Protein AF-A0A818IJQ5-F1 (afdb_monomer)

Mean predicted aligned error: 7.96 Å

pLDDT: mean 78.51, std 10.55, range [55.19, 90.88]

Structure (mmCIF, N/CA/C/O backbone):
data_AF-A0A818IJQ5-F1
#
_entry.id   AF-A0A818IJQ5-F1
#
loop_
_atom_site.group_PDB
_atom_site.id
_atom_site.type_symbol
_atom_site.label_atom_id
_atom_site.label_alt_id
_atom_site.label_comp_id
_atom_site.label_asym_id
_atom_site.label_entity_id
_atom_site.label_seq_id
_atom_site.pdbx_PDB_ins_code
_atom_site.Cartn_x
_atom_site.Cartn_y
_atom_site.Cartn_z
_atom_site.occupancy
_atom_site.B_iso_or_equiv
_atom_site.auth_seq_id
_atom_site.auth_comp_id
_atom_site.auth_asym_id
_atom_site.auth_atom_id
_atom_site.pdbx_PDB_model_num
ATOM 1 N N . GLU A 1 1 ? -0.524 10.316 14.181 1.00 58.16 1 GLU A N 1
ATOM 2 C CA . GLU A 1 1 ? -0.327 9.677 12.859 1.00 58.16 1 GLU A CA 1
ATOM 3 C C . GLU A 1 1 ? -0.649 10.703 11.785 1.00 58.16 1 GLU A C 1
ATOM 5 O O . GLU A 1 1 ? -1.568 11.483 11.999 1.00 58.16 1 GLU A O 1
ATOM 10 N N . ALA A 1 2 ? 0.117 10.764 10.694 1.00 67.31 2 ALA A N 1
ATOM 11 C CA . ALA A 1 2 ? -0.164 11.695 9.602 1.00 67.31 2 ALA A CA 1
ATOM 12 C C . ALA A 1 2 ? -1.023 10.994 8.540 1.00 67.31 2 ALA A C 1
ATOM 14 O O . ALA A 1 2 ? -0.597 9.985 7.966 1.00 67.31 2 ALA A O 1
ATOM 15 N N . THR A 1 3 ? -2.221 11.523 8.292 1.00 74.44 3 THR A N 1
ATOM 16 C CA . THR A 1 3 ? -3.008 11.195 7.098 1.00 74.44 3 THR A CA 1
ATOM 17 C C . THR A 1 3 ? -2.320 11.827 5.899 1.00 74.44 3 THR A C 1
ATOM 19 O O . THR A 1 3 ? -2.034 13.022 5.923 1.00 74.44 3 THR A O 1
ATOM 22 N N . ILE A 1 4 ? -2.018 11.027 4.879 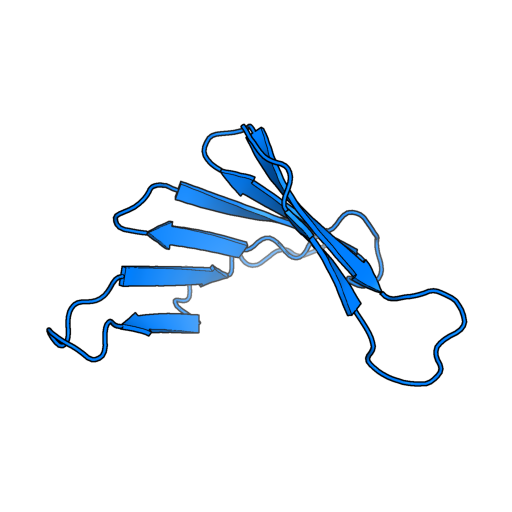1.00 76.38 4 ILE A N 1
ATOM 23 C CA . ILE A 1 4 ? -1.315 11.514 3.686 1.00 76.38 4 ILE A CA 1
ATOM 24 C C . ILE A 1 4 ? -2.262 11.604 2.495 1.00 76.38 4 ILE A C 1
ATOM 26 O O . ILE A 1 4 ? -2.145 12.537 1.710 1.00 76.38 4 ILE A O 1
ATOM 30 N N . LEU A 1 5 ? -3.199 10.661 2.359 1.00 83.94 5 LEU A N 1
ATOM 31 C CA . LEU A 1 5 ? -4.118 10.607 1.223 1.00 83.94 5 LEU A CA 1
ATOM 32 C C . LEU A 1 5 ? -5.506 10.149 1.677 1.00 83.94 5 LEU A C 1
ATOM 34 O O . LEU A 1 5 ? -5.618 9.277 2.540 1.00 83.94 5 LEU A O 1
ATOM 38 N N . SER A 1 6 ? -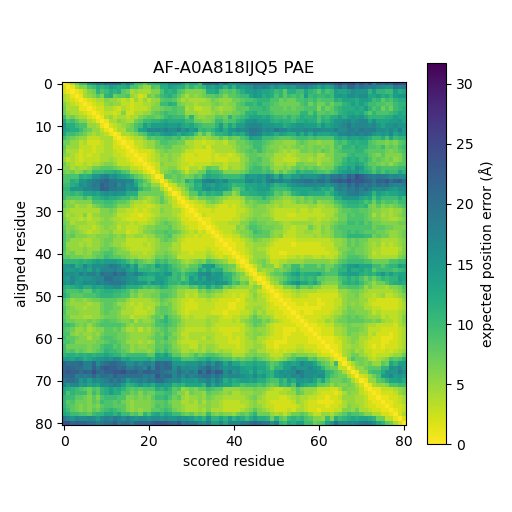6.543 10.713 1.059 1.00 83.56 6 SER A N 1
ATOM 39 C CA . SER A 1 6 ? -7.916 10.202 1.109 1.00 83.56 6 SER A CA 1
ATOM 40 C C . SER A 1 6 ? -8.343 9.808 -0.303 1.00 83.56 6 SER A C 1
ATOM 42 O O . SER A 1 6 ? -8.010 10.491 -1.272 1.00 83.56 6 SER A O 1
ATOM 44 N N . ALA A 1 7 ? -9.039 8.684 -0.425 1.00 84.31 7 ALA A N 1
ATOM 45 C CA . ALA A 1 7 ? -9.667 8.240 -1.661 1.00 84.31 7 ALA A CA 1
ATOM 46 C C . ALA A 1 7 ? -11.177 8.445 -1.535 1.00 84.31 7 ALA A C 1
ATOM 48 O O . ALA A 1 7 ? -11.766 8.045 -0.530 1.00 84.31 7 ALA A O 1
ATOM 49 N N . ARG A 1 8 ? -11.804 9.044 -2.549 1.00 84.38 8 ARG A N 1
ATOM 50 C CA . ARG A 1 8 ? -13.248 9.314 -2.591 1.00 84.38 8 ARG A CA 1
ATOM 51 C C . ARG A 1 8 ? -13.892 8.677 -3.818 1.00 84.38 8 ARG A C 1
ATOM 53 O O . ARG A 1 8 ? -13.220 8.465 -4.823 1.00 84.38 8 ARG A O 1
ATOM 60 N N . SER A 1 9 ? -15.178 8.359 -3.707 1.00 83.25 9 SER A N 1
ATOM 61 C CA . SER A 1 9 ? -16.004 7.907 -4.829 1.00 83.25 9 SER A CA 1
ATOM 62 C C . SER A 1 9 ? -16.531 9.099 -5.621 1.00 83.25 9 SER A C 1
ATOM 64 O O . SER A 1 9 ? -17.047 10.037 -5.015 1.00 83.25 9 SER A O 1
ATOM 66 N N . ASP A 1 10 ? -16.465 9.025 -6.950 1.00 81.38 10 ASP A N 1
ATOM 67 C CA . ASP A 1 10 ? -16.955 10.071 -7.864 1.00 81.38 10 ASP A CA 1
ATOM 68 C C . ASP A 1 10 ? -18.490 10.215 -7.808 1.00 81.38 10 ASP A C 1
ATOM 70 O O . ASP A 1 10 ? -19.040 11.304 -7.913 1.00 81.38 10 ASP A O 1
ATOM 74 N N . ASP A 1 11 ? -19.188 9.109 -7.539 1.00 81.88 11 ASP A N 1
ATOM 75 C CA . ASP A 1 11 ? -20.654 9.026 -7.580 1.00 81.88 11 ASP A CA 1
ATOM 76 C C . ASP A 1 11 ? -21.354 9.624 -6.341 1.00 81.88 11 ASP A C 1
ATOM 78 O O . ASP A 1 11 ? -22.527 9.979 -6.387 1.00 81.88 11 ASP A O 1
ATOM 82 N N . SER A 1 12 ? -20.666 9.728 -5.196 1.00 75.00 12 SER A N 1
ATOM 83 C CA . SER A 1 12 ? -21.323 10.067 -3.915 1.00 75.00 12 SER A CA 1
ATOM 84 C C . SER A 1 12 ? -20.536 10.994 -2.981 1.00 75.00 12 SER A C 1
ATOM 86 O O . SER A 1 12 ? -20.937 11.146 -1.829 1.00 75.00 12 SER A O 1
ATOM 88 N N . ASP A 1 13 ? -19.408 11.569 -3.427 1.00 79.38 13 ASP A N 1
ATOM 89 C CA . ASP A 1 13 ? -18.429 12.316 -2.597 1.00 79.38 13 ASP A CA 1
ATOM 90 C C . ASP A 1 13 ? -18.115 11.620 -1.254 1.00 79.38 13 ASP A C 1
ATOM 92 O O . ASP A 1 13 ? -17.788 12.224 -0.231 1.00 79.38 13 ASP A O 1
ATOM 96 N N . ARG A 1 14 ? -18.243 10.291 -1.241 1.00 83.94 14 ARG A N 1
ATOM 97 C CA . ARG A 1 14 ? -18.049 9.473 -0.054 1.00 83.94 14 ARG A CA 1
ATOM 98 C C . ARG A 1 14 ? -16.591 9.063 0.028 1.00 83.94 14 ARG A C 1
ATOM 100 O O . ARG A 1 14 ? -16.042 8.502 -0.921 1.00 83.94 14 ARG A O 1
ATOM 107 N N . GLU A 1 15 ? -15.980 9.285 1.185 1.00 83.50 15 GLU A N 1
ATOM 108 C CA . GLU A 1 15 ? -14.638 8.789 1.479 1.00 83.50 15 GLU A CA 1
ATOM 109 C C . GLU A 1 15 ? -14.636 7.253 1.544 1.00 83.50 15 GLU A C 1
ATOM 111 O O . GLU A 1 15 ? -15.396 6.629 2.289 1.00 83.50 15 GLU A O 1
ATOM 116 N N . LEU A 1 16 ? -13.799 6.643 0.707 1.00 86.62 16 LEU A N 1
ATOM 117 C CA . LEU A 1 16 ? -13.674 5.197 0.537 1.00 86.62 16 LEU A CA 1
ATOM 118 C C . LEU A 1 16 ? -12.494 4.627 1.317 1.00 86.62 16 LEU A C 1
ATOM 120 O O . LEU A 1 16 ? -12.568 3.490 1.795 1.00 86.62 16 LEU A O 1
ATOM 124 N N . ALA A 1 17 ? -11.397 5.381 1.412 1.00 85.81 17 ALA A N 1
ATOM 125 C CA . ALA A 1 17 ? -10.200 4.948 2.114 1.00 85.81 17 ALA A CA 1
ATOM 126 C C . ALA A 1 17 ? -9.337 6.121 2.589 1.00 85.81 17 ALA A C 1
ATOM 128 O O . ALA A 1 17 ? -9.234 7.143 1.915 1.00 85.81 17 ALA A O 1
ATOM 129 N N . VAL A 1 18 ? -8.652 5.921 3.711 1.00 87.25 18 VAL A N 1
ATOM 130 C CA . VAL A 1 18 ? -7.700 6.858 4.307 1.00 87.25 18 VAL A CA 1
ATOM 131 C C . VAL A 1 18 ? -6.350 6.176 4.418 1.00 87.25 18 VAL A C 1
ATOM 133 O O . VAL A 1 18 ? -6.219 5.149 5.080 1.00 87.25 18 VAL A O 1
ATOM 136 N N . VAL A 1 19 ? -5.326 6.763 3.806 1.00 86.06 19 VAL A N 1
ATOM 137 C CA . VAL A 1 19 ? -3.948 6.278 3.889 1.00 86.06 19 VAL A CA 1
ATOM 138 C C . VAL A 1 19 ? -3.202 7.059 4.962 1.00 86.06 19 VAL A C 1
ATOM 140 O O . VAL A 1 19 ? -2.996 8.273 4.861 1.00 86.06 19 VAL A O 1
ATOM 143 N N . LYS A 1 20 ? -2.742 6.340 5.982 1.00 86.00 20 LYS A N 1
ATOM 144 C CA . LYS A 1 20 ? -1.942 6.862 7.088 1.00 86.00 20 LYS A CA 1
ATOM 145 C C . LYS A 1 20 ? -0.532 6.299 7.001 1.00 86.00 20 LYS A C 1
ATOM 147 O O . LYS A 1 20 ? -0.327 5.086 6.923 1.00 86.00 20 LYS A O 1
ATOM 152 N N . LYS A 1 21 ? 0.467 7.178 7.065 1.00 77.81 21 LYS A N 1
ATOM 153 C CA . LYS A 1 21 ? 1.866 6.755 7.184 1.00 77.81 21 LYS A CA 1
ATOM 154 C C . LYS A 1 21 ? 2.216 6.620 8.654 1.00 77.81 21 LYS A C 1
ATOM 156 O O . LYS A 1 21 ? 2.152 7.595 9.408 1.00 77.81 21 LYS A O 1
ATOM 161 N N . LYS A 1 22 ? 2.638 5.423 9.058 1.00 74.06 22 LYS A N 1
ATOM 162 C CA . LYS A 1 22 ? 3.316 5.246 10.341 1.00 74.06 22 LYS A CA 1
ATOM 163 C C . LYS A 1 22 ? 4.772 5.610 10.138 1.00 74.06 22 LYS A C 1
ATOM 165 O O . LYS A 1 22 ? 5.406 5.043 9.259 1.00 74.06 22 LYS A O 1
ATOM 170 N N . PH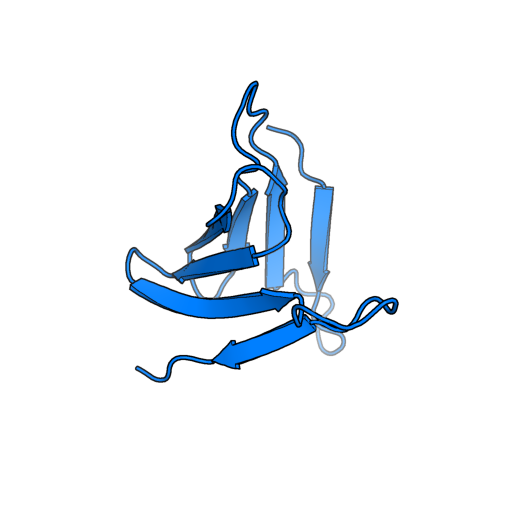E A 1 23 ? 5.279 6.572 10.910 1.00 60.44 23 PHE A N 1
ATOM 171 C CA . PHE A 1 23 ? 6.691 6.954 10.890 1.00 60.44 23 PHE A CA 1
ATOM 172 C C . PHE A 1 23 ? 7.553 5.742 11.221 1.00 60.44 23 PHE A C 1
ATOM 174 O O . PHE A 1 23 ? 7.493 5.258 12.353 1.00 60.44 23 PHE A O 1
ATOM 181 N N . PRO A 1 24 ? 8.370 5.261 10.278 1.00 57.31 24 PRO A N 1
ATOM 182 C CA . PRO A 1 24 ? 9.212 4.132 10.562 1.00 57.31 24 PRO A CA 1
ATOM 183 C C . PRO A 1 24 ? 10.661 4.544 10.380 1.00 57.31 24 PRO A C 1
ATOM 185 O O . PRO A 1 24 ? 11.112 4.820 9.273 1.00 57.31 24 PRO A O 1
ATOM 188 N N . PHE A 1 25 ? 11.414 4.547 11.469 1.00 55.19 25 PHE A N 1
ATOM 189 C CA . PHE A 1 25 ? 12.845 4.832 11.410 1.00 55.19 25 PHE A CA 1
ATOM 190 C C . PHE A 1 25 ? 13.634 3.817 10.551 1.00 55.19 25 PHE A C 1
ATOM 192 O O . PHE A 1 25 ? 14.810 4.046 10.309 1.00 55.19 25 PHE A O 1
ATOM 199 N N . LEU A 1 26 ? 13.008 2.731 10.058 1.00 57.00 26 LEU A N 1
ATOM 200 C CA . LEU A 1 26 ? 13.678 1.720 9.226 1.00 57.00 26 LEU A CA 1
ATOM 201 C C . LEU A 1 26 ? 12.802 0.976 8.184 1.00 57.00 26 LEU A C 1
ATOM 203 O O . LEU A 1 26 ? 13.349 0.438 7.229 1.00 57.00 26 LEU A O 1
ATOM 207 N N . HIS A 1 27 ? 11.465 0.940 8.307 1.00 63.53 27 HIS A N 1
ATOM 208 C CA . HIS A 1 27 ? 10.591 0.154 7.407 1.00 63.53 27 HIS A CA 1
ATOM 209 C C . HIS A 1 27 ? 9.328 0.905 6.994 1.00 63.53 27 HIS A C 1
ATOM 211 O O . HIS A 1 27 ? 8.411 1.027 7.798 1.00 63.53 27 HIS A O 1
ATOM 217 N N . GLN A 1 28 ? 9.235 1.373 5.749 1.00 67.88 28 GLN A N 1
ATOM 218 C CA . GL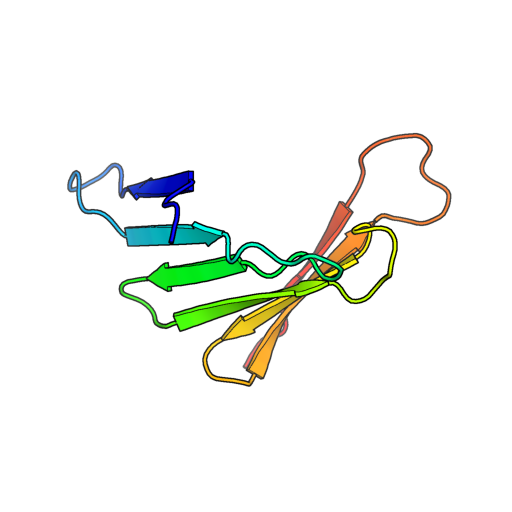N A 1 28 ? 8.039 2.062 5.252 1.00 67.88 28 GLN A CA 1
ATOM 219 C C . GLN A 1 28 ? 6.783 1.192 5.447 1.00 67.88 28 GLN A C 1
ATOM 221 O O . GLN A 1 28 ? 6.595 0.198 4.752 1.00 67.88 28 GLN A O 1
ATOM 226 N N . LYS A 1 29 ? 5.949 1.559 6.428 1.00 75.69 29 LYS A N 1
ATOM 227 C CA . LYS A 1 29 ? 4.670 0.915 6.735 1.00 75.69 29 LYS A CA 1
ATOM 228 C C . LYS A 1 29 ? 3.552 1.926 6.542 1.00 75.69 29 LYS A C 1
ATOM 230 O O . LYS A 1 29 ? 3.575 3.013 7.130 1.00 75.69 29 LYS A O 1
ATOM 235 N N . PHE A 1 30 ? 2.569 1.548 5.738 1.00 82.69 30 PHE A N 1
ATOM 236 C CA . PHE A 1 30 ? 1.367 2.341 5.517 1.00 82.69 30 PHE A CA 1
ATOM 237 C C . PHE A 1 30 ? 0.158 1.541 5.970 1.00 82.69 30 PHE A C 1
ATOM 239 O O . PHE A 1 30 ? 0.047 0.358 5.660 1.00 82.69 30 PHE A O 1
ATOM 246 N N . ASN A 1 31 ? -0.739 2.201 6.690 1.00 85.62 31 ASN A N 1
ATOM 247 C CA . ASN A 1 31 ? -2.034 1.649 7.046 1.00 85.62 31 ASN A CA 1
ATOM 248 C C . ASN A 1 31 ? -3.087 2.337 6.187 1.00 85.62 31 ASN A C 1
ATOM 250 O O . ASN A 1 31 ? -3.070 3.560 6.045 1.00 85.62 31 ASN A O 1
ATOM 254 N N . ILE A 1 32 ? -3.984 1.551 5.612 1.00 87.50 32 ILE A N 1
ATOM 255 C CA . ILE A 1 32 ? -5.087 2.030 4.793 1.00 87.50 32 ILE A CA 1
ATOM 256 C C . ILE A 1 32 ? -6.368 1.574 5.476 1.00 87.50 32 ILE A C 1
ATOM 258 O O . ILE A 1 32 ? -6.675 0.382 5.517 1.00 87.50 32 ILE A O 1
ATOM 262 N N . ASP A 1 33 ? -7.107 2.532 6.016 1.00 85.50 33 ASP A N 1
ATOM 263 C CA . ASP A 1 33 ? -8.422 2.287 6.593 1.00 85.50 33 ASP A CA 1
ATOM 264 C C . ASP A 1 33 ? -9.457 2.517 5.497 1.00 85.50 33 ASP A C 1
ATOM 266 O O . ASP A 1 33 ? -9.577 3.630 4.994 1.00 85.50 33 ASP A O 1
ATOM 270 N N . SER A 1 34 ? -10.186 1.479 5.093 1.00 84.88 34 SER A N 1
ATOM 271 C CA . SER A 1 34 ? -11.218 1.580 4.061 1.00 84.88 34 SER A CA 1
ATOM 272 C C . SER A 1 34 ? -12.544 1.018 4.551 1.00 84.88 34 SER A C 1
ATOM 274 O O . SER A 1 34 ? -12.589 0.122 5.393 1.00 84.88 34 SER A O 1
ATOM 276 N N . ILE A 1 35 ? -13.641 1.483 3.949 1.00 85.81 35 ILE A N 1
ATOM 277 C CA . ILE A 1 35 ? -14.973 0.899 4.153 1.00 85.81 35 ILE A CA 1
ATOM 278 C C . ILE A 1 35 ? -15.032 -0.596 3.783 1.00 85.81 35 ILE A C 1
ATOM 280 O O . ILE A 1 35 ? -15.927 -1.303 4.235 1.00 85.81 35 ILE A O 1
ATOM 284 N N . TYR A 1 36 ? -14.074 -1.086 2.988 1.00 83.19 36 TYR A N 1
ATOM 285 C CA . TYR A 1 36 ? -13.961 -2.487 2.565 1.00 83.19 36 TYR A CA 1
ATOM 286 C C . TYR A 1 36 ? -13.028 -3.334 3.448 1.00 83.19 36 TYR A C 1
ATOM 288 O O . TYR A 1 36 ? -12.795 -4.510 3.146 1.00 83.19 36 TYR A O 1
ATOM 296 N N . GLY A 1 37 ? -12.464 -2.744 4.505 1.00 84.44 37 GLY A N 1
ATOM 297 C CA . GLY A 1 37 ? -11.568 -3.397 5.458 1.00 84.44 37 GLY A CA 1
ATOM 298 C C . GLY A 1 37 ? -10.282 -2.614 5.7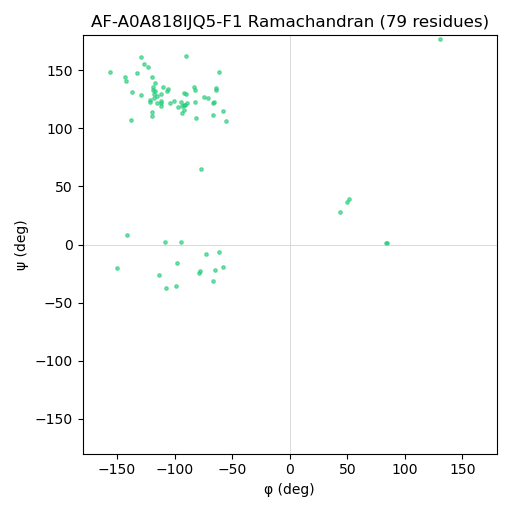19 1.00 84.44 37 GLY A C 1
ATOM 299 O O . GLY A 1 37 ? -10.020 -1.575 5.110 1.00 84.44 37 GLY A O 1
ATOM 300 N N . SER A 1 38 ? -9.466 -3.145 6.627 1.00 86.81 38 SER A N 1
ATOM 301 C CA . SER A 1 38 ? -8.148 -2.598 6.941 1.00 86.81 38 SER A CA 1
ATOM 302 C C . SER A 1 38 ? -7.082 -3.266 6.082 1.00 86.81 38 SER A C 1
ATOM 304 O O . SER A 1 38 ? -7.003 -4.498 6.011 1.00 86.81 38 SER A O 1
ATOM 306 N N . TYR A 1 39 ? -6.241 -2.444 5.463 1.00 88.94 39 TYR A N 1
ATOM 307 C CA . TYR A 1 39 ? -5.104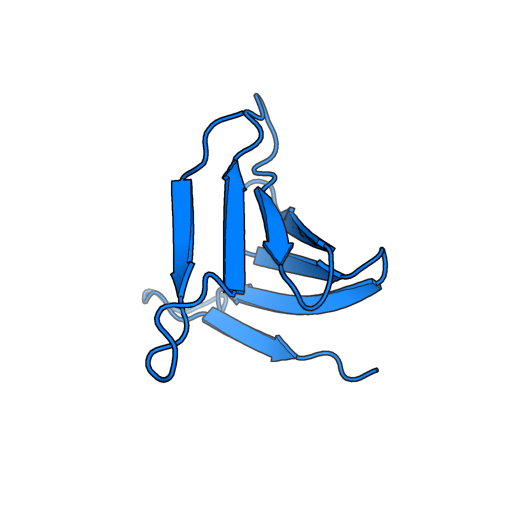 -2.901 4.680 1.00 88.94 39 TYR A CA 1
ATOM 308 C C . TYR A 1 39 ? -3.801 -2.361 5.267 1.00 88.94 39 TYR A C 1
ATOM 310 O O . TYR A 1 39 ? -3.736 -1.225 5.740 1.00 88.94 39 TYR A O 1
ATOM 318 N N . SER A 1 40 ? -2.745 -3.160 5.204 1.00 87.69 40 SER A N 1
ATOM 319 C CA . SER A 1 40 ? -1.380 -2.733 5.491 1.00 87.69 40 SER A CA 1
ATOM 320 C C . SER A 1 40 ? -0.509 -2.923 4.258 1.00 87.69 40 SER A C 1
ATOM 322 O O . SER A 1 40 ? -0.542 -3.964 3.603 1.00 87.69 40 SER A O 1
ATOM 324 N N . LEU A 1 41 ? 0.267 -1.892 3.929 1.00 86.06 41 LEU A N 1
ATOM 325 C CA . LEU A 1 41 ? 1.333 -1.988 2.944 1.00 86.06 41 LEU A CA 1
ATOM 326 C 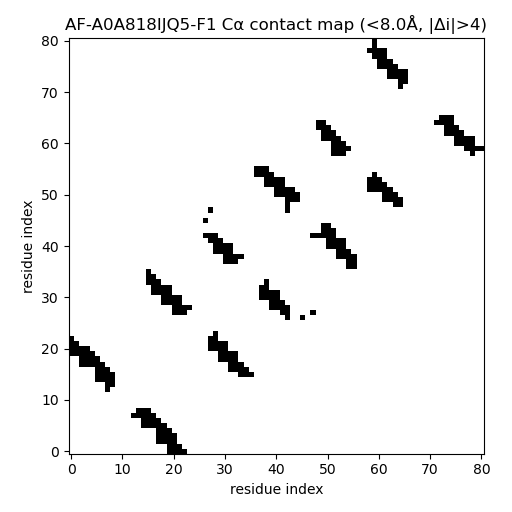C . LEU A 1 41 ? 2.624 -2.351 3.672 1.00 86.06 41 LEU A C 1
ATOM 328 O O . LEU A 1 41 ? 3.098 -1.599 4.533 1.00 86.06 41 LEU A O 1
ATOM 332 N N . GLU A 1 42 ? 3.192 -3.487 3.301 1.00 83.06 42 GLU A N 1
ATOM 333 C CA . GLU A 1 42 ? 4.436 -4.000 3.854 1.00 83.06 42 GLU A CA 1
ATOM 334 C C . GLU A 1 42 ? 5.507 -4.027 2.763 1.00 83.06 42 GLU A C 1
ATOM 336 O O . GLU A 1 42 ? 5.291 -4.552 1.671 1.00 83.06 42 GLU A O 1
ATOM 341 N N . SER A 1 43 ? 6.668 -3.431 3.041 1.00 72.69 43 SER A N 1
ATOM 342 C CA . SER A 1 43 ? 7.815 -3.508 2.133 1.00 72.69 43 SER A CA 1
ATOM 343 C C . SER A 1 43 ? 8.440 -4.896 2.221 1.00 72.69 43 SER A C 1
ATOM 345 O O . SER A 1 43 ? 8.791 -5.343 3.313 1.00 72.69 43 SER A O 1
ATOM 347 N N . LEU A 1 44 ? 8.609 -5.556 1.076 1.00 65.56 44 LEU A N 1
ATOM 348 C CA . LEU A 1 44 ? 9.324 -6.833 0.983 1.00 65.56 44 LEU A CA 1
ATOM 349 C C . LEU A 1 44 ? 10.846 -6.637 0.999 1.00 65.56 44 LEU A C 1
ATOM 351 O O . LEU A 1 44 ? 11.576 -7.555 1.362 1.00 65.56 44 LEU A O 1
ATOM 355 N N . ASP A 1 45 ? 11.334 -5.459 0.595 1.00 66.00 45 ASP A N 1
ATOM 356 C CA . ASP A 1 45 ? 12.762 -5.171 0.473 1.00 66.00 45 ASP A CA 1
ATOM 357 C C . ASP A 1 45 ? 13.196 -3.878 1.187 1.00 66.00 45 ASP A C 1
ATOM 359 O O . ASP A 1 45 ? 12.398 -3.002 1.529 1.00 66.00 45 ASP A O 1
ATOM 363 N N . ILE A 1 46 ? 14.509 -3.780 1.427 1.00 58.72 46 ILE A N 1
ATOM 364 C CA . ILE A 1 46 ? 15.186 -2.658 2.108 1.00 58.72 46 ILE A CA 1
ATOM 365 C C . ILE A 1 46 ? 15.246 -1.409 1.195 1.00 58.72 46 ILE A C 1
ATOM 367 O O . ILE A 1 46 ? 15.602 -0.320 1.634 1.00 58.72 46 ILE A O 1
ATOM 371 N N . GLY A 1 47 ? 14.862 -1.547 -0.081 1.00 63.19 47 GLY A N 1
ATOM 372 C CA . GLY A 1 47 ? 14.900 -0.487 -1.092 1.00 63.19 47 GLY A CA 1
ATOM 373 C C . GLY A 1 47 ? 13.537 0.072 -1.503 1.00 63.19 47 GLY A C 1
ATOM 374 O O . GLY A 1 47 ? 13.507 0.911 -2.400 1.00 63.19 47 GLY A O 1
ATOM 375 N N . ALA A 1 48 ? 12.436 -0.394 -0.903 1.00 64.56 48 ALA A N 1
ATOM 376 C CA . ALA A 1 48 ? 11.066 -0.026 -1.269 1.00 64.56 48 ALA A CA 1
ATOM 377 C C . ALA A 1 48 ? 10.774 -0.190 -2.780 1.00 64.56 48 ALA A C 1
ATOM 379 O O . ALA A 1 48 ? 10.128 0.647 -3.410 1.00 64.56 48 ALA A O 1
ATOM 380 N N . ARG A 1 49 ? 11.299 -1.251 -3.403 1.00 71.19 49 ARG A N 1
ATOM 381 C CA . ARG A 1 49 ? 11.060 -1.575 -4.825 1.00 71.19 49 ARG A CA 1
ATOM 382 C C . ARG A 1 49 ? 9.966 -2.626 -4.984 1.00 71.19 49 ARG A C 1
ATOM 384 O O . ARG A 1 49 ? 9.429 -2.781 -6.083 1.00 71.19 49 ARG A O 1
ATOM 391 N N . SER A 1 50 ? 9.640 -3.320 -3.898 1.00 80.44 50 SER A N 1
ATOM 392 C CA . SER A 1 50 ? 8.651 -4.390 -3.860 1.00 80.44 50 SER A CA 1
ATOM 393 C C . SER A 1 50 ? 7.785 -4.258 -2.611 1.00 80.44 50 SER A C 1
ATOM 395 O O . SER A 1 50 ? 8.301 -4.122 -1.500 1.00 80.44 50 SER A O 1
ATOM 397 N N . PHE A 1 51 ? 6.470 -4.332 -2.789 1.00 86.00 51 PHE A N 1
ATOM 398 C CA . PHE A 1 51 ? 5.487 -4.129 -1.730 1.00 86.00 51 PHE A CA 1
ATOM 399 C C . PHE A 1 51 ? 4.433 -5.227 -1.756 1.00 86.00 51 PHE A C 1
ATOM 401 O O . PHE A 1 51 ? 4.038 -5.697 -2.821 1.00 86.00 51 PHE A O 1
ATOM 408 N N . THR A 1 52 ? 3.926 -5.570 -0.583 1.00 88.44 52 THR A N 1
ATOM 409 C CA . THR A 1 52 ? 2.781 -6.457 -0.417 1.00 88.44 52 THR A CA 1
ATOM 410 C C . THR A 1 52 ? 1.655 -5.683 0.242 1.00 88.44 52 THR A C 1
ATOM 412 O O . THR A 1 52 ? 1.866 -5.006 1.248 1.00 88.44 52 THR A O 1
ATOM 415 N N . LEU A 1 53 ? 0.451 -5.793 -0.313 1.00 88.94 53 LEU A N 1
ATOM 416 C CA . LEU A 1 53 ? -0.764 -5.332 0.335 1.00 88.94 53 LEU A CA 1
ATOM 417 C C . LEU A 1 53 ? -1.392 -6.504 1.081 1.00 88.94 53 LEU A C 1
ATOM 419 O O . LEU A 1 53 ? -1.711 -7.542 0.493 1.00 88.94 53 LEU A O 1
ATOM 423 N N . VAL A 1 54 ? -1.579 -6.319 2.378 1.00 89.06 54 VAL A N 1
ATOM 424 C CA . VAL A 1 54 ? -2.164 -7.306 3.275 1.00 89.06 54 VAL A CA 1
ATOM 425 C C . VAL A 1 54 ? -3.520 -6.784 3.733 1.00 89.06 54 VAL A C 1
ATOM 427 O O . VAL A 1 54 ? -3.600 -5.710 4.319 1.00 89.06 54 VAL A O 1
ATOM 430 N N . LYS A 1 55 ? -4.593 -7.530 3.474 1.00 89.62 55 LYS A N 1
ATOM 431 C CA . LYS A 1 55 ? -5.944 -7.252 3.969 1.00 89.62 55 LYS A CA 1
ATOM 432 C C . LYS A 1 55 ? -6.250 -8.212 5.107 1.00 89.62 55 LYS A C 1
ATOM 434 O O . LYS A 1 55 ? -6.211 -9.423 4.907 1.00 89.62 55 LYS A O 1
ATOM 439 N N . ASN A 1 56 ? -6.563 -7.699 6.295 1.00 86.12 56 ASN A N 1
ATOM 440 C CA . ASN A 1 56 ? -6.924 -8.530 7.455 1.00 86.12 56 ASN A CA 1
ATOM 441 C C . ASN A 1 56 ? -5.930 -9.690 7.736 1.00 86.12 56 ASN A C 1
ATOM 443 O O . ASN A 1 56 ? -6.338 -10.790 8.101 1.00 86.12 56 ASN A O 1
ATOM 447 N N . GLY A 1 57 ? -4.628 -9.470 7.521 1.00 84.75 57 GLY A N 1
ATOM 448 C CA . GLY A 1 57 ? -3.582 -10.486 7.715 1.00 84.75 57 GLY A CA 1
ATOM 449 C C . GLY A 1 57 ? -3.345 -11.443 6.537 1.00 84.75 57 GLY A C 1
ATOM 450 O O . GLY A 1 57 ? -2.474 -12.302 6.638 1.00 84.75 57 GLY A O 1
ATOM 451 N N . ARG A 1 58 ? -4.066 -11.299 5.417 1.00 87.44 58 ARG A N 1
ATOM 452 C CA . ARG A 1 58 ? -3.855 -12.076 4.184 1.00 87.44 58 ARG A CA 1
ATOM 453 C C . ARG A 1 58 ? -3.294 -11.209 3.068 1.00 87.44 58 ARG A C 1
ATOM 455 O O . ARG A 1 58 ? -3.769 -10.099 2.845 1.00 87.44 58 ARG A O 1
ATOM 462 N N . THR A 1 59 ? -2.298 -11.711 2.349 1.00 89.06 59 THR A N 1
ATOM 463 C CA . THR A 1 59 ? -1.778 -11.048 1.150 1.00 89.06 59 THR A CA 1
ATOM 464 C C . THR A 1 59 ? -2.830 -11.056 0.047 1.00 89.06 59 THR A C 1
ATOM 466 O O . THR A 1 59 ? -3.268 -12.122 -0.363 1.00 89.06 59 THR A O 1
ATOM 469 N N . VAL A 1 60 ? -3.202 -9.872 -0.439 1.00 90.88 60 VAL A N 1
ATOM 470 C CA . VAL A 1 60 ? -4.186 -9.701 -1.524 1.00 90.88 60 VAL A CA 1
ATOM 471 C C . VAL A 1 60 ? -3.565 -9.139 -2.795 1.00 90.88 60 VAL A C 1
ATOM 473 O O . VAL A 1 60 ? -4.068 -9.365 -3.889 1.00 90.88 60 VAL A O 1
ATOM 476 N N . VAL A 1 61 ? -2.468 -8.389 -2.674 1.00 90.69 61 VAL A N 1
ATOM 477 C CA . VAL A 1 61 ? -1.765 -7.823 -3.828 1.00 90.69 61 VAL A CA 1
ATOM 478 C C . VAL A 1 61 ? -0.269 -7.862 -3.580 1.00 90.69 61 VAL A C 1
ATOM 480 O O . VAL A 1 61 ? 0.199 -7.567 -2.480 1.00 90.69 61 VAL A O 1
ATOM 483 N N . ILE A 1 62 ? 0.485 -8.183 -4.623 1.00 88.56 62 ILE A N 1
ATOM 484 C CA . ILE A 1 62 ? 1.938 -8.125 -4.636 1.00 88.56 62 ILE A CA 1
ATOM 485 C C . ILE A 1 62 ? 2.357 -7.182 -5.762 1.00 88.56 62 ILE A C 1
ATOM 487 O O . ILE A 1 62 ? 1.995 -7.363 -6.922 1.00 88.56 62 ILE A O 1
ATOM 491 N N . VAL A 1 63 ? 3.134 -6.161 -5.422 1.00 87.44 63 VAL A N 1
ATOM 492 C CA . VAL A 1 63 ? 3.684 -5.191 -6.368 1.00 87.44 63 VAL A CA 1
ATOM 493 C C . VAL A 1 63 ? 5.190 -5.381 -6.427 1.00 87.44 63 VAL A C 1
ATOM 495 O O . VAL A 1 63 ? 5.874 -5.302 -5.407 1.00 87.44 63 VAL A O 1
ATOM 498 N N . ARG A 1 64 ? 5.733 -5.623 -7.619 1.00 86.38 64 ARG A N 1
ATOM 499 C CA . ARG A 1 64 ? 7.174 -5.831 -7.821 1.00 86.38 64 ARG A CA 1
ATOM 500 C C . ARG A 1 64 ? 7.678 -4.934 -8.933 1.00 86.38 64 ARG A C 1
ATOM 502 O O . ARG A 1 64 ? 7.150 -4.966 -10.046 1.00 86.38 64 ARG A O 1
ATOM 509 N N . LYS A 1 65 ? 8.742 -4.172 -8.680 1.00 80.50 65 LYS A N 1
ATOM 510 C CA . LYS A 1 65 ? 9.469 -3.517 -9.771 1.00 80.50 65 LYS A CA 1
ATOM 511 C C . LYS A 1 65 ? 10.087 -4.589 -10.667 1.00 80.50 65 LYS A C 1
ATOM 513 O O . LYS A 1 65 ? 10.733 -5.521 -10.187 1.00 80.50 65 LYS A O 1
ATOM 518 N N . LYS A 1 66 ? 9.918 -4.450 -11.981 1.00 76.88 66 LYS A N 1
ATOM 519 C CA . LYS A 1 66 ? 10.549 -5.357 -12.943 1.00 76.88 66 LYS A CA 1
ATOM 520 C C . LYS A 1 66 ? 12.069 -5.155 -12.898 1.00 76.88 66 LYS A C 1
ATOM 522 O O . LYS A 1 66 ? 12.570 -4.101 -13.291 1.00 76.88 66 LYS A O 1
ATOM 527 N N . PHE A 1 67 ? 12.812 -6.145 -12.406 1.00 63.16 67 PHE A N 1
ATOM 528 C CA . PHE A 1 67 ? 14.273 -6.148 -12.506 1.00 63.16 67 PHE A CA 1
ATOM 529 C C . PHE A 1 67 ? 14.657 -6.223 -13.996 1.00 63.16 67 PHE A C 1
ATOM 531 O O . PHE A 1 67 ? 14.034 -6.980 -14.735 1.00 63.16 67 PHE A O 1
ATOM 538 N N . PHE A 1 68 ? 15.624 -5.400 -14.427 1.00 58.31 68 PHE A N 1
ATOM 539 C CA . PHE A 1 68 ? 16.005 -5.067 -15.822 1.00 58.31 68 PHE A CA 1
ATOM 540 C C . PHE A 1 68 ? 15.221 -3.969 -16.568 1.00 58.31 68 PHE A C 1
ATOM 542 O O . PHE A 1 68 ? 15.583 -3.649 -17.698 1.00 58.31 68 PHE A O 1
ATOM 549 N N . ALA A 1 69 ? 14.231 -3.306 -15.964 1.00 59.00 69 ALA A N 1
ATOM 550 C CA . ALA A 1 69 ? 13.687 -2.074 -16.544 1.00 59.00 69 ALA A CA 1
ATOM 551 C C . ALA A 1 69 ? 14.435 -0.842 -15.998 1.00 59.00 69 ALA A C 1
ATOM 553 O O . ALA A 1 69 ? 14.418 -0.592 -14.793 1.00 59.00 69 ALA A O 1
ATOM 554 N N . LEU A 1 70 ? 15.064 -0.056 -16.883 1.00 59.44 70 LEU A N 1
ATOM 555 C CA . LEU A 1 70 ? 15.534 1.306 -16.565 1.00 59.44 70 LEU A CA 1
ATOM 556 C C . LEU A 1 70 ? 14.357 2.251 -16.258 1.00 59.44 70 LEU A C 1
ATOM 558 O O . LEU A 1 70 ? 14.532 3.253 -15.575 1.00 59.44 70 LEU A O 1
ATOM 562 N N . SER A 1 71 ? 13.157 1.912 -16.733 1.00 66.81 71 SER A N 1
ATOM 563 C CA . SER A 1 71 ? 11.926 2.677 -16.528 1.00 66.81 71 SER A CA 1
ATOM 564 C C . SER A 1 71 ? 11.167 2.260 -15.261 1.00 66.81 71 SER A C 1
ATOM 566 O O . SER A 1 71 ? 11.347 1.166 -14.712 1.00 66.81 71 SER A O 1
ATOM 568 N N . ASP A 1 72 ? 10.263 3.125 -14.802 1.00 70.75 72 ASP A N 1
ATOM 569 C CA . ASP A 1 72 ? 9.371 2.883 -13.664 1.00 70.75 72 ASP A CA 1
ATOM 570 C C . ASP A 1 72 ? 8.196 1.972 -14.017 1.00 70.75 72 ASP A C 1
ATOM 572 O O . ASP A 1 72 ? 7.034 2.357 -14.002 1.00 70.75 72 ASP A O 1
ATOM 576 N N . ILE A 1 73 ? 8.531 0.723 -14.343 1.00 81.50 73 ILE A N 1
ATOM 577 C CA . ILE A 1 73 ? 7.561 -0.335 -14.614 1.00 81.50 73 ILE A CA 1
ATOM 578 C C . ILE A 1 73 ? 7.428 -1.224 -13.377 1.00 81.50 73 ILE A C 1
ATOM 580 O O . ILE A 1 73 ? 8.404 -1.819 -12.902 1.00 81.50 73 ILE A O 1
ATOM 584 N N . TYR A 1 74 ? 6.194 -1.343 -12.899 1.00 82.50 74 TYR A N 1
ATOM 585 C CA . TYR A 1 74 ? 5.811 -2.178 -11.769 1.00 82.50 74 TYR A CA 1
ATOM 586 C C . TYR A 1 74 ? 4.825 -3.241 -12.251 1.00 82.50 74 TYR A C 1
ATOM 588 O O . TYR A 1 74 ? 3.850 -2.929 -12.930 1.00 82.50 74 TYR A O 1
ATOM 596 N N . GLY A 1 75 ? 5.100 -4.500 -11.924 1.00 85.69 75 GLY A N 1
ATOM 597 C CA . GLY A 1 75 ? 4.127 -5.577 -12.046 1.00 85.69 75 GLY A CA 1
ATOM 598 C C . GLY A 1 75 ? 3.219 -5.570 -10.824 1.00 85.69 75 GLY A C 1
ATOM 599 O O . GLY A 1 75 ? 3.713 -5.468 -9.700 1.00 85.69 75 GLY A O 1
ATOM 600 N N . VAL A 1 76 ? 1.913 -5.670 -11.053 1.00 87.94 76 VAL A N 1
ATOM 601 C CA . VAL A 1 76 ? 0.901 -5.817 -10.005 1.00 87.94 76 VAL A CA 1
ATOM 602 C C . VAL A 1 76 ? 0.260 -7.183 -10.176 1.00 87.94 76 VAL A C 1
ATOM 604 O O . VAL A 1 76 ? -0.284 -7.491 -11.233 1.00 87.94 76 VAL A O 1
ATOM 607 N N . GLU A 1 77 ? 0.342 -7.994 -9.136 1.00 89.12 77 GLU A N 1
ATOM 608 C CA . GLU A 1 77 ? -0.284 -9.304 -9.051 1.00 89.12 77 GLU A CA 1
ATOM 609 C C . GLU A 1 77 ? -1.394 -9.229 -8.007 1.00 89.12 77 GLU A C 1
ATOM 611 O O . GLU A 1 77 ? -1.135 -8.903 -6.848 1.00 89.12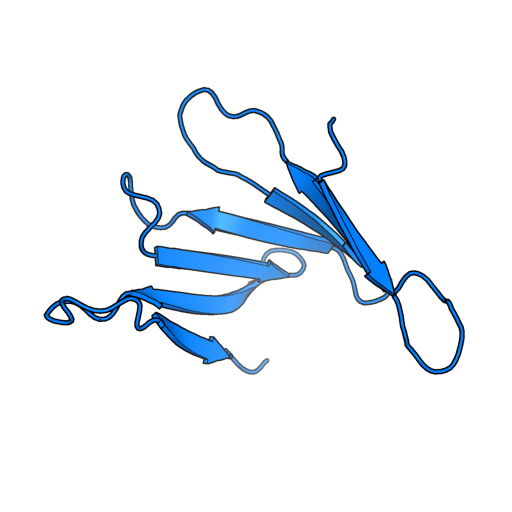 77 GLU A O 1
ATOM 616 N N . ILE A 1 78 ? -2.632 -9.490 -8.424 1.00 89.75 78 ILE A N 1
ATOM 617 C CA . ILE A 1 78 ? -3.782 -9.582 -7.524 1.00 89.75 78 ILE A CA 1
ATOM 618 C C . ILE A 1 78 ? -3.929 -11.052 -7.158 1.00 89.75 78 ILE A C 1
ATOM 620 O O . ILE A 1 78 ? -4.223 -11.883 -8.016 1.00 89.75 78 ILE A O 1
ATOM 624 N N . VAL A 1 79 ? -3.697 -11.362 -5.889 1.00 86.12 79 VAL A N 1
ATOM 625 C CA . VAL A 1 79 ? -3.899 -12.701 -5.350 1.00 86.12 79 VAL A CA 1
ATOM 626 C C . VAL A 1 79 ? -5.391 -12.817 -5.057 1.00 86.12 79 VAL A C 1
ATOM 628 O O . VAL A 1 79 ? -5.908 -12.112 -4.191 1.00 86.12 79 VAL A O 1
ATOM 631 N N . GLY A 1 80 ? -6.097 -13.623 -5.852 1.00 75.38 80 GLY A N 1
ATOM 632 C CA . GLY A 1 80 ? -7.499 -13.945 -5.586 1.00 75.38 80 GLY A CA 1
ATOM 633 C C . GLY A 1 80 ? -7.644 -14.670 -4.246 1.00 75.38 80 GLY A C 1
ATOM 634 O O . GLY A 1 80 ? -6.725 -15.384 -3.841 1.00 75.38 80 GLY A O 1
ATOM 635 N N . ASP A 1 81 ? -8.775 -14.453 -3.572 1.00 57.34 81 ASP A N 1
ATOM 636 C CA . ASP A 1 81 ? -9.198 -15.283 -2.432 1.00 57.34 81 ASP A CA 1
ATOM 637 C C . ASP A 1 81 ? -9.458 -16.738 -2.866 1.00 57.34 81 ASP A C 1
ATOM 639 O O . ASP A 1 81 ? -9.963 -16.942 -3.998 1.00 57.34 81 ASP A O 1
#

Sequence (81 aa):
EATILSARSDDSDRELAVVKKKFPFLHQKFNIDSIYGSYSLESLDIGARSFTLVKNGRTVVIVRKKFFALSDIYGVEIVGD

Radius of gyration: 14.05 Å; Cα contacts (8 Å, |Δi|>4): 165; chains: 1; bounding box: 37×28×29 Å

Foldseek 3Di:
DDFDDWDADPVPRDTAWTWDWDDDPQWTWIWIDGPVAIWIWGQPDSVSQKIFIAGPNHTQKIWHQDPPDPDRDIDIDGDDD

Solvent-acc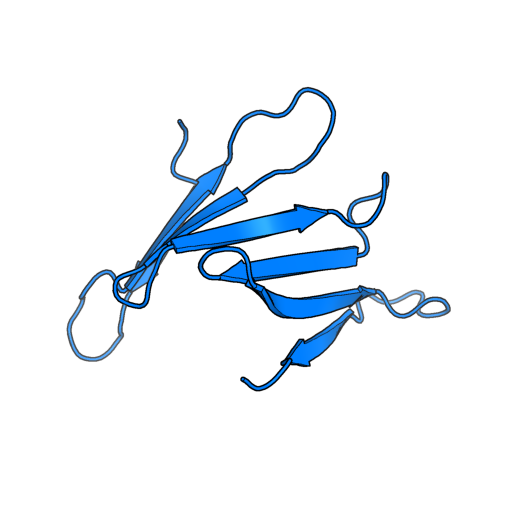essible surface area (backbone atoms only — not comparable to full-atom values): 4793 Å² total; per-residue (Å²): 129,50,75,76,47,76,41,66,41,92,91,69,78,40,77,46,32,38,36,30,48,52,90,48,100,84,55,74,36,35,42,32,51,32,86,90,45,52,33,36,42,42,53,78,45,100,75,72,56,28,39,34,36,24,46,85,88,39,75,38,32,43,37,37,50,48,85,91,53,96,58,99,49,67,48,76,45,74,49,77,134

Secondary structure (DSSP, 8-state):
-EEEEEEE-TTT--EEEEEEEE--SSS-EEEEEETTEEEEEEESSTTSSEEEEEETTEEEEEEEE-TT-SS--EEEEE---